Protein AF-A0A8T4FHF3-F1 (afdb_monomer)

Radius of gyration: 16.88 Å; Cα contacts (8 Å, |Δi|>4): 177; chains: 1; bounding box: 42×33×48 Å

Structure (mmCIF, N/CA/C/O backbone):
data_AF-A0A8T4FHF3-F1
#
_entry.id   AF-A0A8T4FHF3-F1
#
loop_
_atom_site.group_PDB
_atom_site.id
_atom_site.type_symbol
_atom_site.label_atom_id
_atom_site.label_alt_id
_atom_site.label_comp_id
_atom_site.label_asym_id
_atom_site.label_entity_id
_atom_site.label_seq_id
_atom_site.pdbx_PDB_ins_code
_atom_site.Cartn_x
_atom_site.Cartn_y
_atom_site.Cartn_z
_atom_site.occupancy
_atom_site.B_iso_or_equiv
_atom_site.auth_seq_id
_atom_site.auth_comp_id
_atom_site.auth_asym_id
_atom_site.auth_atom_id
_atom_site.pdbx_PDB_model_num
ATOM 1 N N . GLY A 1 1 ? -5.559 11.698 -4.073 1.00 65.19 1 GLY A N 1
ATOM 2 C CA . GLY A 1 1 ? -5.048 11.204 -2.780 1.00 65.19 1 GLY A CA 1
ATOM 3 C C . GLY A 1 1 ? -5.517 12.122 -1.671 1.00 65.19 1 GLY A C 1
ATOM 4 O O . GLY A 1 1 ? -6.235 13.070 -1.959 1.00 65.19 1 GLY A O 1
ATOM 5 N N . ILE A 1 2 ? -5.131 11.848 -0.427 1.00 75.06 2 ILE A N 1
ATOM 6 C CA . ILE A 1 2 ? -5.374 12.742 0.715 1.00 75.06 2 ILE A CA 1
ATOM 7 C C . ILE A 1 2 ? -4.185 13.708 0.785 1.00 75.06 2 ILE A C 1
ATOM 9 O O . ILE A 1 2 ? -3.053 13.268 0.964 1.00 75.06 2 ILE A O 1
ATOM 13 N N . THR A 1 3 ? -4.425 14.997 0.565 1.00 74.19 3 THR A N 1
ATOM 14 C CA . THR A 1 3 ? -3.410 16.059 0.470 1.00 74.19 3 THR A CA 1
ATOM 15 C C . THR A 1 3 ? -3.728 17.205 1.438 1.00 74.19 3 THR A C 1
ATOM 17 O O . THR A 1 3 ? -4.774 17.233 2.072 1.00 74.19 3 THR A O 1
ATOM 20 N N . GLY A 1 4 ? -2.858 18.210 1.559 1.00 69.31 4 GLY A N 1
ATOM 21 C CA . GLY A 1 4 ? -3.145 19.395 2.389 1.00 69.31 4 GLY A CA 1
ATOM 22 C C . GLY A 1 4 ? -4.302 20.278 1.888 1.00 69.31 4 GLY A C 1
ATOM 23 O O . GLY A 1 4 ? -4.573 21.310 2.487 1.00 69.31 4 GLY A O 1
ATOM 24 N N . SER A 1 5 ? -4.952 19.903 0.784 1.00 76.75 5 SER A N 1
ATOM 25 C CA . SER A 1 5 ? -5.990 20.674 0.093 1.00 76.75 5 SER A CA 1
ATOM 26 C C . SER A 1 5 ? -7.358 19.982 0.056 1.00 76.75 5 SER A C 1
ATOM 28 O O . SER A 1 5 ? -8.251 20.471 -0.633 1.00 76.75 5 SER A O 1
ATOM 30 N N . CYS A 1 6 ? -7.535 18.841 0.736 1.00 74.19 6 CYS A N 1
ATOM 31 C CA .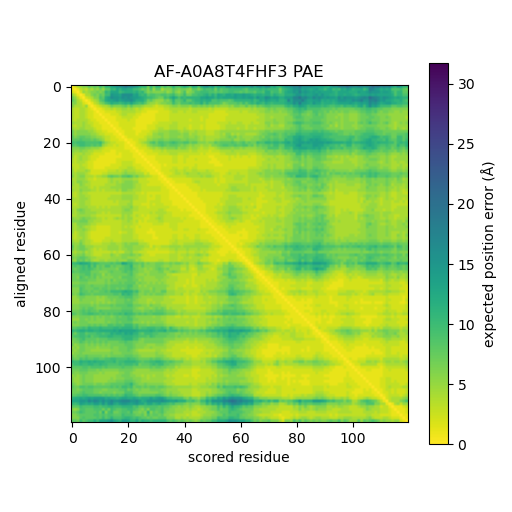 CYS A 1 6 ? -8.860 18.221 0.844 1.00 74.19 6 CYS A CA 1
ATOM 32 C C . CYS A 1 6 ? -9.762 18.988 1.823 1.00 74.19 6 CYS A C 1
ATOM 34 O O . CYS A 1 6 ? -9.283 19.554 2.803 1.00 74.19 6 CYS A O 1
ATOM 36 N N . ASN A 1 7 ? -11.072 18.947 1.569 1.00 83.94 7 ASN A N 1
ATOM 37 C CA . ASN A 1 7 ? -12.096 19.519 2.451 1.00 83.94 7 ASN A CA 1
ATOM 38 C C . ASN A 1 7 ? -12.652 18.483 3.442 1.00 83.94 7 ASN A C 1
ATOM 40 O O . ASN A 1 7 ? -13.451 18.816 4.314 1.00 83.94 7 ASN A O 1
ATOM 44 N N . GLU A 1 8 ? -12.281 17.215 3.281 1.00 87.31 8 GLU A N 1
ATOM 45 C CA . GLU A 1 8 ? -12.704 16.122 4.141 1.00 87.31 8 GLU A CA 1
ATOM 46 C C . GLU A 1 8 ? -12.079 16.231 5.537 1.00 87.31 8 GLU A C 1
ATOM 48 O O . GLU A 1 8 ? -10.888 16.501 5.694 1.00 87.31 8 GLU A O 1
ATOM 53 N N . GLU A 1 9 ? -12.875 15.950 6.568 1.00 90.62 9 GLU A N 1
ATOM 54 C CA . GLU A 1 9 ? -12.369 15.882 7.937 1.00 90.62 9 GLU A CA 1
ATOM 55 C C . GLU A 1 9 ? -11.538 14.611 8.136 1.00 90.62 9 GLU A C 1
ATOM 57 O O . GLU A 1 9 ? -11.952 13.502 7.778 1.00 90.62 9 GLU A O 1
ATOM 62 N N . LEU A 1 10 ? -10.371 14.777 8.754 1.00 91.44 10 LEU A N 1
ATOM 63 C CA . LEU A 1 10 ? -9.403 13.717 8.995 1.00 91.44 10 LEU A CA 1
ATOM 64 C C . LEU A 1 10 ? -9.142 13.581 10.496 1.00 91.44 10 LEU A C 1
ATOM 66 O O . LEU A 1 10 ? -8.893 14.561 11.192 1.00 91.44 10 LEU A O 1
ATOM 70 N N . SER A 1 11 ? -9.148 12.349 10.999 1.00 93.31 11 SER A N 1
ATOM 71 C CA . SER A 1 11 ? -8.666 12.026 12.344 1.00 93.31 11 SER A CA 1
ATOM 72 C C . SER A 1 11 ? -7.584 10.962 12.265 1.00 93.31 11 SER A C 1
ATOM 74 O O . SER A 1 11 ? -7.784 9.909 11.655 1.00 93.31 11 SER A O 1
ATOM 76 N N . ILE A 1 12 ? -6.456 11.222 12.921 1.00 94.69 12 ILE A N 1
ATOM 77 C CA . ILE A 1 12 ? -5.318 10.308 12.993 1.00 94.69 12 ILE A CA 1
ATOM 78 C C . ILE A 1 12 ? -5.040 10.007 14.462 1.00 94.69 12 ILE A C 1
ATOM 80 O O . ILE A 1 12 ? -4.933 10.916 15.282 1.00 94.69 12 ILE A O 1
ATOM 84 N N . ALA A 1 13 ? -4.906 8.727 14.787 1.00 96.69 13 ALA A N 1
ATOM 85 C CA . ALA A 1 13 ? -4.409 8.273 16.077 1.00 96.69 13 ALA A CA 1
ATOM 86 C C . ALA A 1 13 ? -3.240 7.319 15.840 1.00 96.69 13 ALA A C 1
ATOM 88 O O . ALA A 1 13 ? -3.404 6.319 15.142 1.00 96.69 13 ALA A O 1
ATOM 89 N N . THR A 1 14 ? -2.079 7.625 16.414 1.00 96.44 14 THR A N 1
ATOM 90 C CA . THR A 1 14 ? -0.860 6.826 16.250 1.00 96.44 14 THR A CA 1
ATOM 91 C C . THR A 1 14 ? -0.495 6.085 17.530 1.00 96.44 14 THR A C 1
ATOM 93 O O . THR A 1 14 ? -0.864 6.498 18.631 1.00 96.44 14 THR A O 1
ATOM 96 N N . ASN A 1 15 ? 0.223 4.969 17.391 1.00 94.31 15 ASN A N 1
ATOM 97 C CA . ASN A 1 15 ? 0.708 4.141 18.498 1.00 94.31 15 ASN A CA 1
ATOM 98 C C . ASN A 1 15 ? -0.395 3.698 19.480 1.00 94.31 15 ASN A C 1
ATOM 100 O O . ASN A 1 15 ? -0.163 3.525 20.682 1.00 94.31 15 ASN A O 1
ATOM 104 N N . VAL A 1 16 ? -1.609 3.484 18.970 1.00 96.31 16 VAL A N 1
ATOM 105 C CA . VAL A 1 16 ? -2.768 3.102 19.777 1.00 96.31 16 VAL A CA 1
ATOM 106 C C . VAL A 1 16 ? -2.545 1.699 20.333 1.00 96.31 16 VAL A C 1
ATOM 108 O O . VAL A 1 16 ? -2.237 0.756 19.598 1.00 96.31 16 VAL A O 1
ATOM 111 N N . SER A 1 17 ? -2.713 1.548 21.647 1.00 94.69 17 SER A N 1
ATOM 112 C CA . SER A 1 17 ? -2.641 0.247 22.311 1.00 94.69 17 SER A CA 1
ATOM 113 C C . SER A 1 17 ? -3.709 -0.703 21.767 1.00 94.69 17 SER A C 1
ATOM 115 O O . SER A 1 17 ? -4.868 -0.326 21.580 1.00 94.69 17 SER A O 1
ATOM 117 N N . THR A 1 18 ? -3.323 -1.952 21.521 1.00 92.44 18 THR A N 1
ATOM 118 C CA . THR A 1 18 ? -4.256 -3.009 21.123 1.00 92.44 18 THR A CA 1
ATOM 119 C C . THR A 1 18 ? -4.495 -3.984 22.274 1.00 92.44 18 THR A C 1
ATOM 121 O O . THR A 1 18 ? -3.889 -3.866 23.337 1.00 92.44 18 THR A O 1
ATOM 124 N N . LYS A 1 19 ? -5.391 -4.963 22.073 1.00 93.50 19 LYS A N 1
ATOM 125 C CA . LYS A 1 19 ? -5.612 -6.043 23.049 1.00 93.50 19 LYS A CA 1
ATOM 126 C C . LYS A 1 19 ? -4.333 -6.838 23.331 1.00 93.50 19 LYS A C 1
ATOM 128 O O . LYS A 1 19 ? -4.192 -7.360 24.427 1.00 93.50 19 LYS A O 1
ATOM 133 N N . ASN A 1 20 ? -3.430 -6.932 22.352 1.00 92.88 20 ASN A N 1
ATOM 134 C CA . ASN A 1 20 ? -2.092 -7.460 22.563 1.00 92.88 20 ASN A CA 1
ATOM 135 C C . ASN A 1 20 ? -1.157 -6.290 22.929 1.00 92.88 20 ASN A C 1
ATOM 137 O O . ASN A 1 20 ? -0.894 -5.449 22.068 1.00 92.88 20 ASN A O 1
ATOM 141 N N . PRO A 1 21 ? -0.622 -6.225 24.161 1.00 88.56 21 PRO A N 1
ATOM 142 C CA . PRO A 1 21 ? 0.227 -5.116 24.600 1.00 88.56 21 PRO A CA 1
ATOM 143 C C . PRO A 1 21 ? 1.501 -4.933 23.762 1.00 88.56 21 PRO A C 1
ATOM 145 O O . PRO A 1 21 ? 2.013 -3.818 23.681 1.00 88.56 21 PRO A O 1
ATOM 148 N N . ALA A 1 22 ? 1.987 -6.001 23.120 1.00 92.56 22 ALA A N 1
ATOM 149 C CA . ALA A 1 22 ? 3.166 -5.974 22.254 1.00 92.56 22 ALA A CA 1
ATOM 150 C C . ALA A 1 22 ? 2.891 -5.375 20.863 1.00 92.56 22 ALA A C 1
ATOM 152 O O . ALA A 1 22 ? 3.828 -5.093 20.121 1.00 92.56 22 ALA A O 1
ATOM 153 N N . VAL A 1 23 ? 1.621 -5.180 20.492 1.00 91.69 23 VAL A N 1
ATOM 154 C CA . VAL A 1 23 ? 1.226 -4.663 19.179 1.00 91.69 23 VAL A CA 1
ATOM 155 C C . VAL A 1 23 ? 0.598 -3.285 19.336 1.00 91.69 23 VAL A C 1
ATOM 157 O O . VAL A 1 23 ? -0.382 -3.096 20.066 1.00 91.69 23 VAL A O 1
ATOM 160 N N . LYS A 1 24 ? 1.147 -2.322 18.599 1.00 93.44 24 LYS A N 1
ATOM 161 C CA . LYS A 1 24 ? 0.578 -0.987 18.408 1.00 93.44 24 LYS A CA 1
ATOM 162 C C . LYS A 1 24 ? -0.070 -0.902 17.033 1.00 93.44 24 LYS A C 1
ATOM 164 O O . LYS A 1 24 ? 0.306 -1.636 16.122 1.00 93.44 24 LYS A O 1
ATOM 169 N N . LYS A 1 25 ? -1.061 -0.025 16.89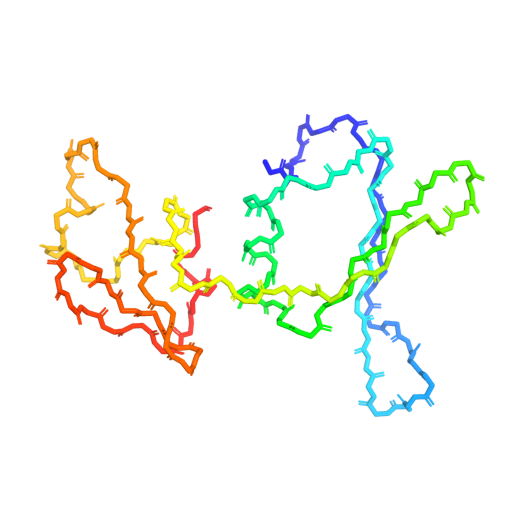1 1.00 93.50 25 LYS A N 1
ATOM 170 C CA . LYS A 1 25 ? -1.673 0.264 15.594 1.00 93.50 25 LYS A CA 1
ATOM 171 C C . LYS A 1 25 ? -1.902 1.751 15.418 1.00 93.50 25 LYS A C 1
ATOM 173 O O . LYS A 1 25 ? -2.208 2.452 16.382 1.00 93.50 25 LYS A O 1
ATOM 178 N N . ASP A 1 26 ? -1.880 2.163 14.167 1.00 95.00 26 ASP A N 1
ATOM 179 C CA . ASP A 1 26 ? -2.336 3.481 13.765 1.00 95.00 26 ASP A CA 1
ATOM 180 C C . ASP A 1 26 ? -3.755 3.375 13.202 1.00 95.00 26 ASP A C 1
ATOM 182 O O . ASP A 1 26 ? -4.176 2.334 12.686 1.00 95.00 26 ASP A O 1
ATOM 186 N N . ILE A 1 27 ? -4.532 4.441 13.362 1.00 94.75 27 ILE A N 1
ATOM 187 C CA . ILE A 1 27 ? -5.909 4.536 12.887 1.00 94.75 27 ILE A CA 1
ATOM 188 C C . ILE A 1 27 ? -6.050 5.849 12.131 1.00 94.75 27 ILE A C 1
ATOM 190 O O . ILE A 1 27 ? -5.821 6.917 12.694 1.00 94.75 27 ILE A O 1
ATOM 194 N N . VAL A 1 28 ? -6.495 5.756 10.881 1.00 93.81 28 VAL A N 1
ATOM 195 C CA . VAL A 1 28 ? -6.855 6.903 10.048 1.00 93.81 28 VAL A CA 1
ATOM 196 C C . VAL A 1 28 ? -8.351 6.829 9.758 1.00 93.81 28 VAL A C 1
ATOM 198 O O . VAL A 1 28 ? -8.851 5.786 9.335 1.00 93.81 28 VAL A O 1
ATOM 201 N N . LYS A 1 29 ? -9.078 7.917 10.022 1.00 93.25 29 LYS A N 1
ATOM 202 C CA . LYS A 1 29 ? -10.508 8.062 9.719 1.00 93.25 29 LYS A CA 1
ATOM 203 C C . LYS A 1 29 ? -10.715 9.280 8.834 1.00 93.25 29 LYS A C 1
ATOM 205 O O . LYS A 1 29 ? -10.200 10.345 9.160 1.00 93.25 29 LYS A O 1
ATOM 210 N N . ILE A 1 30 ? -11.481 9.109 7.763 1.00 92.88 30 ILE A N 1
ATOM 211 C CA . ILE A 1 30 ? -11.797 10.155 6.787 1.00 92.88 30 ILE A CA 1
ATOM 212 C C . ILE A 1 30 ? -13.319 10.256 6.719 1.00 92.88 30 ILE A C 1
ATOM 214 O O . ILE A 1 30 ? -13.988 9.245 6.495 1.00 92.88 30 ILE A O 1
ATOM 218 N N . SER A 1 31 ? -13.862 11.447 6.950 1.00 92.00 31 SER A N 1
ATOM 219 C CA . SER A 1 31 ? -15.306 11.689 6.906 1.00 92.00 31 SER A CA 1
ATOM 220 C C . SER A 1 31 ? -15.790 11.958 5.480 1.00 92.00 31 SER A C 1
ATOM 222 O O . SER A 1 31 ? -15.058 12.492 4.651 1.00 92.00 31 SER A O 1
ATOM 224 N N . ASN A 1 32 ? -17.062 11.636 5.217 1.00 89.50 32 ASN A N 1
ATOM 225 C CA . ASN A 1 32 ? -17.785 11.966 3.977 1.00 89.50 32 ASN A CA 1
ATOM 226 C C . ASN A 1 32 ? -17.159 11.425 2.684 1.00 89.50 32 ASN A C 1
ATOM 228 O O . ASN A 1 32 ? -17.395 11.962 1.602 1.00 89.50 32 ASN A O 1
ATOM 232 N N . ARG A 1 33 ? -16.371 10.352 2.782 1.00 87.25 33 ARG A N 1
ATOM 233 C CA . ARG A 1 33 ? -15.677 9.777 1.638 1.00 87.25 33 ARG A CA 1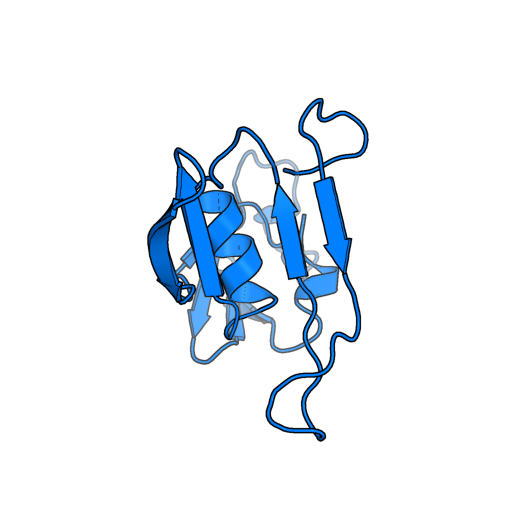
ATOM 234 C C . ARG A 1 33 ? -15.371 8.302 1.836 1.00 87.25 33 ARG A C 1
ATOM 236 O O . ARG A 1 33 ? -15.004 7.863 2.921 1.00 87.25 33 ARG A O 1
ATOM 243 N N . GLU A 1 34 ? -15.451 7.562 0.740 1.00 89.19 34 GLU A N 1
ATOM 244 C CA . GLU A 1 34 ? -14.940 6.199 0.628 1.00 89.19 34 GLU A CA 1
ATOM 245 C C . GLU A 1 34 ? -13.689 6.209 -0.260 1.00 89.19 34 GLU A C 1
ATOM 247 O O . GLU A 1 34 ? -13.581 7.000 -1.202 1.00 89.19 34 GLU A O 1
ATOM 252 N N . LEU A 1 35 ? -12.703 5.374 0.071 1.00 87.56 35 LEU A N 1
ATOM 253 C CA . LEU A 1 35 ? -11.454 5.300 -0.686 1.00 87.56 35 LEU A CA 1
ATOM 254 C C . LEU A 1 35 ? -11.684 4.613 -2.031 1.00 87.56 35 LEU A C 1
ATOM 256 O O . LEU A 1 35 ? -12.360 3.589 -2.119 1.00 87.56 35 LEU A O 1
ATOM 260 N N . SER A 1 36 ? -11.070 5.156 -3.079 1.00 87.31 36 SER A N 1
ATOM 261 C CA . SER A 1 36 ? -11.093 4.518 -4.395 1.00 87.31 36 SER A CA 1
ATOM 262 C C . SER A 1 36 ? -10.269 3.226 -4.401 1.00 87.31 36 SER A C 1
ATOM 264 O O . SER A 1 36 ? -9.331 3.063 -3.619 1.00 87.31 36 SER A O 1
ATOM 266 N N . LYS A 1 37 ? -10.540 2.324 -5.352 1.00 83.31 37 LYS A N 1
ATOM 267 C CA . LYS A 1 37 ? -9.759 1.084 -5.515 1.00 83.31 37 LYS A CA 1
ATOM 268 C C . LYS A 1 37 ? -8.257 1.347 -5.697 1.00 83.31 37 LYS A C 1
ATOM 270 O O . LYS A 1 37 ? -7.437 0.601 -5.177 1.00 83.31 37 LYS A O 1
ATOM 275 N N . SER A 1 38 ? -7.895 2.425 -6.394 1.00 82.50 38 SER A N 1
ATOM 276 C CA . SER A 1 38 ? -6.493 2.829 -6.566 1.00 82.50 38 SER A CA 1
ATOM 277 C C . SER A 1 38 ? -5.833 3.180 -5.227 1.00 82.50 38 SER A C 1
ATOM 279 O O . SER A 1 38 ? -4.729 2.728 -4.937 1.00 82.50 38 SER A O 1
ATOM 281 N N . GLU A 1 39 ? -6.535 3.909 -4.358 1.00 86.56 39 GLU A N 1
ATOM 282 C CA . GLU A 1 39 ? -6.034 4.262 -3.026 1.00 86.56 39 GLU A CA 1
ATOM 283 C C . GLU A 1 39 ? -5.935 3.046 -2.107 1.00 86.56 39 GLU A C 1
ATOM 285 O O . GLU A 1 39 ? -4.943 2.896 -1.396 1.00 86.56 39 GLU A O 1
ATOM 290 N N . LEU A 1 40 ? -6.910 2.137 -2.177 1.00 86.94 40 LEU A N 1
ATOM 291 C CA . LEU A 1 40 ? -6.857 0.865 -1.460 1.00 86.94 40 LEU A CA 1
ATOM 292 C C . LEU A 1 4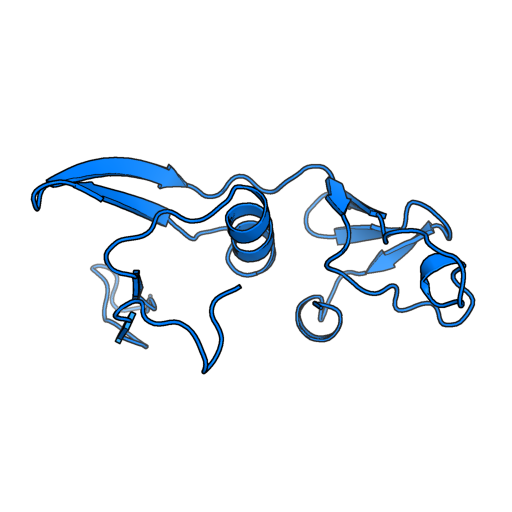0 ? -5.654 0.020 -1.889 1.00 86.94 40 LEU A C 1
ATOM 294 O O . LEU A 1 40 ? -4.953 -0.506 -1.031 1.00 86.94 40 LEU A O 1
ATOM 298 N N . ASN A 1 41 ? -5.359 -0.045 -3.188 1.00 84.75 41 ASN A N 1
ATOM 299 C CA . ASN A 1 41 ? -4.192 -0.760 -3.705 1.00 84.75 41 ASN A CA 1
ATOM 300 C C . ASN A 1 41 ? -2.869 -0.163 -3.193 1.00 84.75 41 ASN A C 1
ATOM 302 O O . ASN A 1 41 ? -1.949 -0.915 -2.869 1.00 84.75 41 ASN A O 1
ATOM 306 N N . LYS A 1 42 ? -2.769 1.172 -3.085 1.00 86.00 42 LYS A N 1
ATOM 307 C CA . LYS A 1 42 ? -1.600 1.837 -2.477 1.00 86.00 42 LYS A CA 1
ATOM 308 C C . LYS A 1 42 ? -1.440 1.435 -1.009 1.00 86.00 42 LYS A C 1
ATOM 310 O O . LYS A 1 42 ? -0.343 1.078 -0.584 1.00 86.00 42 LYS A O 1
ATOM 315 N N . ILE A 1 43 ? -2.534 1.447 -0.245 1.00 88.44 43 ILE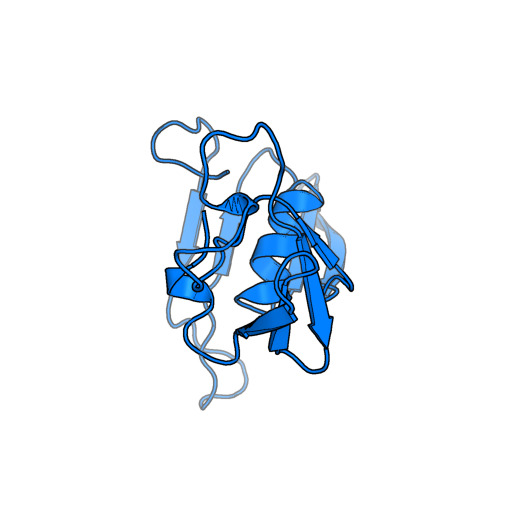 A N 1
ATOM 316 C CA . ILE A 1 43 ? -2.528 1.045 1.169 1.00 88.44 43 ILE A CA 1
ATOM 317 C C . ILE A 1 43 ? -2.154 -0.431 1.308 1.00 88.44 43 ILE A C 1
ATOM 319 O O . ILE A 1 43 ? -1.337 -0.754 2.160 1.00 88.44 43 ILE A O 1
ATOM 323 N N . ALA A 1 44 ? -2.685 -1.312 0.459 1.00 87.19 44 ALA A N 1
ATOM 324 C CA . ALA A 1 44 ? -2.388 -2.743 0.491 1.00 87.19 44 ALA A CA 1
ATOM 325 C C . ALA A 1 44 ? -0.890 -3.044 0.336 1.00 87.19 44 ALA A C 1
ATOM 327 O O . ALA A 1 44 ? -0.383 -3.995 0.926 1.00 87.19 44 ALA A O 1
ATOM 328 N N . LEU A 1 45 ? -0.177 -2.217 -0.434 1.00 84.94 45 LEU A N 1
ATOM 329 C CA . LEU A 1 45 ? 1.258 -2.361 -0.659 1.00 84.94 45 LEU A CA 1
ATOM 330 C C . LEU A 1 45 ? 2.102 -1.916 0.548 1.00 84.94 45 LEU A C 1
ATOM 332 O O . LEU A 1 45 ? 3.117 -2.540 0.841 1.00 84.94 45 LEU A O 1
ATOM 336 N N . ILE A 1 46 ? 1.697 -0.847 1.242 1.00 84.94 46 ILE A N 1
ATOM 337 C CA . ILE A 1 46 ? 2.447 -0.274 2.377 1.00 84.94 46 ILE A CA 1
ATOM 338 C C . ILE A 1 46 ? 2.057 -0.948 3.701 1.00 84.94 46 ILE A C 1
ATOM 340 O O . ILE A 1 46 ? 2.894 -1.188 4.567 1.00 84.94 46 ILE A O 1
ATOM 344 N N . ALA A 1 47 ? 0.771 -1.247 3.863 1.00 87.19 47 ALA A N 1
ATOM 345 C CA . ALA A 1 47 ? 0.161 -1.771 5.074 1.00 87.19 47 ALA A CA 1
ATOM 346 C C . ALA A 1 47 ? -0.692 -3.012 4.741 1.00 87.19 47 ALA A C 1
ATOM 348 O O . ALA A 1 47 ? -1.918 -2.960 4.834 1.00 87.19 47 ALA A O 1
ATOM 349 N N . PRO A 1 48 ? -0.069 -4.153 4.393 1.00 85.31 48 PRO A N 1
ATOM 350 C CA . PRO A 1 48 ? -0.776 -5.359 3.938 1.00 85.31 48 PRO A CA 1
ATOM 351 C C . PRO A 1 48 ? -1.702 -5.973 4.997 1.00 85.31 48 PRO A C 1
ATOM 353 O O . PRO A 1 48 ? -2.634 -6.696 4.668 1.00 85.31 48 PRO A O 1
ATOM 356 N N . ASN A 1 49 ? -1.475 -5.664 6.275 1.00 87.25 49 ASN A N 1
ATOM 357 C CA . ASN A 1 49 ? -2.314 -6.114 7.388 1.00 87.25 49 ASN A CA 1
ATOM 358 C C . ASN A 1 49 ? -3.400 -5.089 7.774 1.00 87.25 49 ASN A C 1
ATOM 360 O O . ASN A 1 49 ? -4.057 -5.243 8.806 1.00 87.25 49 ASN A O 1
ATOM 364 N N . ALA A 1 50 ? -3.565 -4.009 7.001 1.00 90.94 50 ALA A N 1
ATOM 365 C CA . ALA A 1 50 ? -4.576 -2.997 7.273 1.00 90.94 50 ALA A CA 1
ATOM 366 C C . ALA A 1 50 ? -5.993 -3.558 7.099 1.00 90.94 50 ALA A C 1
ATOM 368 O O . ALA A 1 50 ? -6.261 -4.458 6.304 1.00 90.94 50 ALA A O 1
ATOM 369 N N . THR A 1 51 ? -6.931 -2.989 7.850 1.00 91.62 51 THR A N 1
ATOM 370 C CA . THR A 1 51 ? -8.359 -3.280 7.717 1.00 91.62 51 THR A CA 1
ATOM 371 C C . THR A 1 51 ? -9.092 -1.997 7.376 1.00 91.62 51 THR A C 1
ATOM 373 O O . THR A 1 51 ? -8.940 -0.990 8.070 1.00 91.62 51 THR A O 1
ATOM 376 N N . ILE A 1 52 ? -9.925 -2.053 6.347 1.00 92.31 52 ILE A N 1
ATOM 377 C CA . ILE A 1 52 ? -10.737 -0.935 5.884 1.00 92.31 52 ILE A CA 1
ATOM 378 C C . ILE A 1 52 ? -12.148 -1.117 6.427 1.00 92.31 52 ILE A C 1
ATOM 380 O O . ILE A 1 52 ? -12.710 -2.209 6.370 1.00 92.31 52 ILE A O 1
ATOM 384 N N . ASN A 1 53 ? -12.709 -0.052 6.996 1.00 93.19 53 ASN A N 1
ATOM 385 C CA . ASN A 1 53 ? -14.080 -0.048 7.494 1.00 93.19 53 ASN A CA 1
ATOM 386 C C . ASN A 1 53 ? -14.846 1.046 6.755 1.00 93.19 53 ASN A C 1
ATOM 388 O O . ASN A 1 53 ? -14.422 2.201 6.780 1.00 93.19 53 ASN A O 1
ATOM 392 N N . ILE A 1 54 ? -15.975 0.689 6.146 1.00 92.56 54 ILE A N 1
ATOM 393 C CA . ILE A 1 54 ? -16.911 1.649 5.561 1.00 92.56 54 ILE A CA 1
ATOM 394 C C . ILE A 1 54 ? -18.005 1.903 6.592 1.00 92.56 54 ILE A C 1
ATOM 396 O O . ILE A 1 54 ? -18.664 0.973 7.066 1.00 92.56 54 ILE A O 1
ATOM 400 N N . ILE A 1 55 ? -18.179 3.168 6.969 1.00 93.69 55 ILE A N 1
ATOM 401 C CA . ILE A 1 55 ? -19.127 3.590 8.001 1.00 93.69 55 ILE A CA 1
ATOM 402 C C . ILE A 1 55 ? -20.173 4.501 7.364 1.00 93.69 55 ILE A C 1
ATOM 404 O O . ILE A 1 55 ? -19.828 5.518 6.771 1.00 93.69 55 ILE A O 1
ATOM 408 N N . ARG A 1 56 ? -21.455 4.160 7.520 1.00 93.94 56 ARG A N 1
ATOM 409 C CA . ARG A 1 56 ? -22.596 4.980 7.079 1.00 93.94 56 ARG A CA 1
ATOM 410 C C . ARG A 1 56 ? -23.619 5.049 8.206 1.00 93.94 56 ARG A C 1
ATOM 412 O O . ARG A 1 56 ? -23.874 4.042 8.863 1.00 93.94 56 ARG A O 1
ATOM 419 N N . ASN A 1 57 ? -24.194 6.227 8.456 1.00 93.75 57 ASN A N 1
ATOM 420 C CA . ASN A 1 57 ? -25.173 6.444 9.535 1.00 93.75 57 ASN A CA 1
ATOM 421 C C . ASN A 1 57 ? -24.696 5.899 10.898 1.00 93.75 57 ASN A C 1
ATOM 423 O O . ASN A 1 57 ? -25.429 5.199 11.598 1.00 93.75 57 ASN A O 1
AT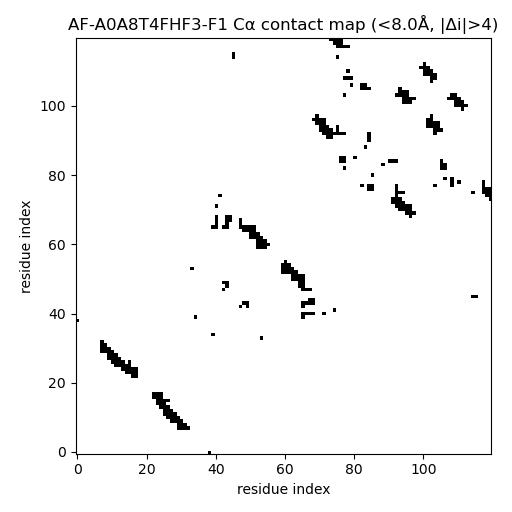OM 427 N N . SER A 1 58 ? -23.428 6.162 11.235 1.00 92.00 58 SER A N 1
ATOM 428 C CA . SER A 1 58 ? -22.773 5.712 12.475 1.00 92.00 58 SER A CA 1
ATOM 429 C C . SER A 1 58 ? -22.690 4.189 12.669 1.00 92.00 58 SER A C 1
ATOM 431 O O . SER A 1 58 ? -22.431 3.725 13.779 1.00 92.00 58 SER A O 1
ATOM 433 N N . LYS A 1 59 ? -22.872 3.394 11.607 1.00 94.88 59 LYS A N 1
ATOM 434 C CA . LYS A 1 59 ? -22.738 1.930 11.628 1.00 94.88 59 LYS A CA 1
ATOM 435 C C . LYS A 1 59 ? -21.685 1.469 10.628 1.00 94.88 59 LYS A C 1
ATOM 437 O O . LYS A 1 59 ? -21.585 2.015 9.532 1.00 94.88 59 LYS A O 1
ATOM 442 N N . VAL A 1 60 ? -20.914 0.448 11.003 1.00 94.31 60 VAL A N 1
ATOM 443 C CA . VAL A 1 60 ? -20.004 -0.239 10.076 1.00 94.31 60 VAL A CA 1
ATOM 444 C C . VAL A 1 60 ? -20.862 -1.063 9.124 1.00 94.31 60 VAL A C 1
ATOM 446 O O . VAL A 1 60 ? -21.510 -2.014 9.556 1.00 94.31 60 VAL A O 1
ATOM 449 N N . VAL A 1 61 ? -20.905 -0.657 7.858 1.00 95.00 61 VAL A N 1
ATOM 450 C CA . VAL A 1 61 ? -21.679 -1.343 6.812 1.00 95.00 61 VAL A CA 1
ATOM 451 C C . VAL A 1 61 ? -20.831 -2.337 6.029 1.00 95.00 61 VAL A C 1
ATOM 453 O O . VAL A 1 61 ? -21.380 -3.282 5.478 1.00 95.00 61 VAL A O 1
ATOM 456 N N . ASP A 1 62 ? -19.511 -2.147 6.016 1.00 91.00 62 ASP A N 1
ATOM 457 C CA . ASP A 1 62 ? -18.562 -3.080 5.417 1.00 91.00 62 ASP A CA 1
ATOM 458 C C . ASP A 1 62 ? -17.226 -3.051 6.169 1.00 91.00 62 ASP A C 1
ATOM 460 O O . ASP A 1 62 ? -16.810 -2.020 6.715 1.00 91.00 62 ASP A O 1
ATOM 464 N N . LYS A 1 63 ? -16.566 -4.206 6.213 1.00 89.94 63 LYS A N 1
ATOM 465 C CA . LYS A 1 63 ? -15.269 -4.402 6.845 1.00 89.94 63 LYS A CA 1
ATOM 466 C C . LYS A 1 63 ? -14.480 -5.443 6.065 1.00 89.94 63 LYS A C 1
ATOM 468 O O . LYS A 1 63 ? -14.736 -6.638 6.187 1.00 89.94 63 LYS A O 1
ATOM 473 N N . ALA A 1 64 ? -13.463 -4.981 5.352 1.00 83.31 64 ALA A N 1
ATOM 474 C CA . ALA A 1 64 ? -12.625 -5.827 4.520 1.00 83.31 64 ALA A CA 1
ATOM 475 C C . ALA A 1 64 ? -11.144 -5.667 4.882 1.00 83.31 64 ALA A C 1
ATOM 477 O O . ALA A 1 64 ? -10.680 -4.587 5.266 1.00 83.31 64 ALA A O 1
ATOM 478 N N . GLY A 1 65 ? -10.397 -6.765 4.770 1.00 81.44 65 GLY A N 1
ATOM 479 C CA . GLY A 1 65 ? -8.941 -6.696 4.684 1.00 81.44 65 GLY A CA 1
ATOM 480 C C . GLY A 1 65 ? -8.530 -6.050 3.363 1.00 81.44 65 GLY A C 1
ATOM 481 O O . GLY A 1 65 ? -9.305 -6.023 2.408 1.00 81.44 65 GLY A O 1
ATOM 482 N N . VA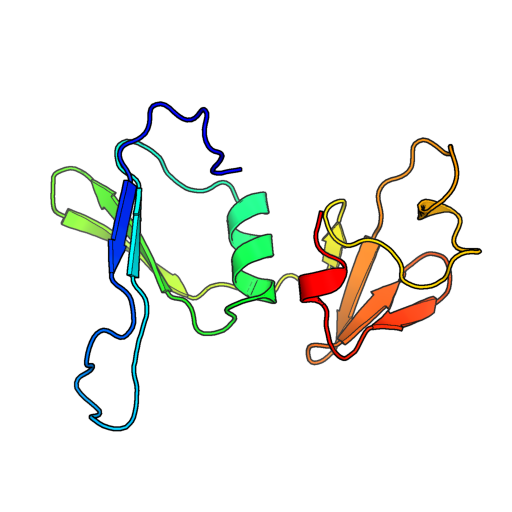L A 1 66 ? -7.317 -5.514 3.309 1.00 82.94 66 VAL A N 1
ATOM 483 C CA . VAL A 1 66 ? -6.757 -5.064 2.036 1.00 82.94 66 VAL A CA 1
ATOM 484 C C . VAL A 1 66 ? -6.280 -6.267 1.224 1.00 82.94 66 VAL A C 1
ATOM 486 O O . VAL A 1 66 ? -5.566 -7.129 1.731 1.00 82.94 66 VAL A O 1
ATOM 489 N N . GLU A 1 67 ? -6.678 -6.334 -0.042 1.00 83.81 67 GLU A N 1
ATOM 490 C CA . GLU A 1 67 ? -6.161 -7.329 -0.977 1.00 83.81 67 GLU A CA 1
ATOM 491 C C . GLU A 1 67 ? -4.917 -6.774 -1.662 1.00 83.81 67 GLU A C 1
ATOM 493 O O . GLU A 1 67 ? -4.951 -5.699 -2.266 1.00 83.81 67 GLU A O 1
ATOM 498 N N . ILE A 1 68 ? -3.807 -7.507 -1.572 1.00 84.31 68 ILE A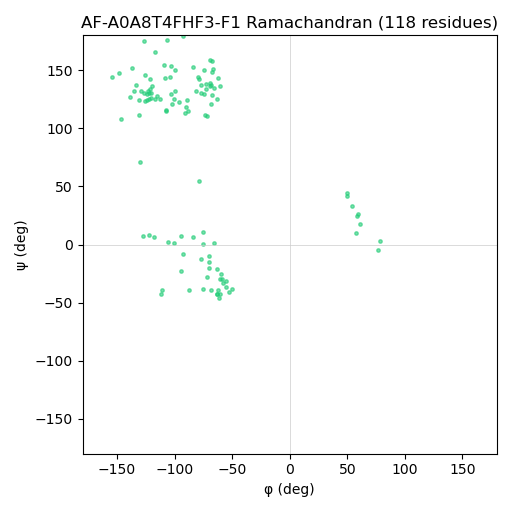 N 1
ATOM 499 C CA . ILE A 1 68 ? -2.586 -7.135 -2.283 1.00 84.31 68 ILE A CA 1
ATOM 500 C C . ILE A 1 68 ? -2.847 -7.324 -3.785 1.00 84.31 68 ILE A C 1
ATOM 502 O O . ILE A 1 68 ? -3.156 -8.441 -4.211 1.00 84.31 68 ILE A O 1
ATOM 506 N N . PRO A 1 69 ? -2.729 -6.267 -4.606 1.00 87.38 69 PRO A N 1
ATOM 507 C CA . PRO A 1 69 ? -2.999 -6.373 -6.031 1.00 87.38 69 PRO A CA 1
ATOM 508 C C . PRO A 1 69 ? -1.947 -7.250 -6.714 1.00 87.38 69 PRO A C 1
ATOM 510 O O . PRO A 1 69 ? -0.776 -7.238 -6.348 1.00 87.38 69 PRO A O 1
ATOM 513 N N . THR A 1 70 ? -2.338 -7.968 -7.765 1.00 91.38 70 THR A N 1
ATOM 514 C CA . THR A 1 70 ? -1.400 -8.741 -8.598 1.00 91.38 70 THR A CA 1
ATOM 515 C C . THR A 1 70 ? -0.515 -7.842 -9.462 1.00 91.38 70 THR A C 1
ATOM 517 O O . THR A 1 70 ? 0.614 -8.211 -9.792 1.00 91.38 70 THR A O 1
ATOM 520 N N . VAL A 1 71 ? -1.019 -6.656 -9.821 1.00 92.00 71 VAL A N 1
ATOM 521 C CA . VAL A 1 71 ? -0.317 -5.643 -10.613 1.00 92.00 71 VAL A CA 1
ATOM 522 C C . VAL A 1 71 ? -0.525 -4.259 -10.004 1.00 92.00 71 VAL A C 1
ATOM 524 O O . VAL A 1 71 ? -1.648 -3.848 -9.719 1.00 92.00 71 VAL A O 1
ATOM 527 N N . VAL A 1 72 ? 0.569 -3.521 -9.856 1.00 90.81 72 VAL A N 1
ATOM 528 C CA . VAL A 1 72 ? 0.615 -2.120 -9.435 1.00 90.81 72 VAL A CA 1
ATOM 529 C C . VAL A 1 72 ? 0.871 -1.253 -10.662 1.00 90.81 72 VAL A C 1
ATOM 531 O O . VAL A 1 72 ? 1.789 -1.541 -11.424 1.00 90.81 72 VAL A O 1
ATOM 534 N N . THR A 1 73 ? 0.063 -0.211 -10.868 1.00 92.00 73 THR A N 1
ATOM 535 C CA . THR A 1 73 ? 0.149 0.660 -12.053 1.00 92.00 73 THR A CA 1
ATOM 536 C C . THR A 1 73 ? 0.193 2.131 -11.650 1.00 92.00 73 THR A C 1
ATOM 538 O O . THR A 1 73 ? -0.610 2.558 -10.825 1.00 92.00 73 THR A O 1
ATOM 541 N N . GLY A 1 74 ? 1.130 2.894 -12.215 1.00 88.81 74 GLY A N 1
ATOM 542 C CA . GLY A 1 74 ? 1.131 4.361 -12.207 1.00 88.81 74 GLY A CA 1
ATOM 543 C C . GLY A 1 74 ? 1.552 5.054 -10.907 1.00 88.81 74 GLY A C 1
ATOM 544 O O . GLY A 1 74 ? 1.661 6.273 -10.892 1.00 88.81 74 GLY A O 1
ATOM 545 N N . PHE A 1 75 ? 1.806 4.325 -9.814 1.00 87.81 75 PHE A N 1
ATOM 546 C CA . PHE A 1 75 ? 2.163 4.938 -8.522 1.00 87.81 75 PHE A CA 1
ATOM 547 C C . PHE A 1 75 ? 3.445 4.413 -7.877 1.00 87.81 75 PHE A C 1
ATOM 549 O O . PHE A 1 75 ? 3.743 4.764 -6.742 1.00 87.81 75 PHE A O 1
ATOM 556 N N . VAL A 1 76 ? 4.204 3.572 -8.578 1.00 91.75 76 VAL A N 1
ATOM 557 C CA . VAL A 1 76 ? 5.553 3.165 -8.161 1.00 91.75 76 VAL A CA 1
ATOM 558 C C . VAL A 1 76 ? 6.511 3.533 -9.280 1.00 91.75 76 VAL A C 1
ATOM 560 O O . VAL A 1 76 ? 6.293 3.135 -10.421 1.00 91.75 76 VAL A O 1
ATOM 563 N N . ARG A 1 77 ? 7.560 4.293 -8.981 1.00 93.56 77 ARG A N 1
ATOM 564 C CA . ARG A 1 77 ? 8.632 4.646 -9.909 1.00 93.56 77 ARG A CA 1
ATOM 565 C C . ARG A 1 77 ? 9.607 3.480 -10.060 1.00 93.56 77 ARG A C 1
ATOM 567 O O . ARG A 1 77 ? 9.928 2.798 -9.090 1.00 93.56 77 ARG A O 1
ATOM 574 N N . CYS A 1 78 ? 10.119 3.256 -11.270 1.00 94.56 78 CYS A N 1
ATOM 575 C CA . CYS A 1 78 ? 11.155 2.247 -11.471 1.00 94.56 78 CYS A CA 1
ATOM 576 C C . CYS A 1 78 ? 12.509 2.736 -10.935 1.00 94.56 78 CYS A C 1
ATOM 578 O O . CYS A 1 78 ? 12.929 3.830 -11.313 1.00 94.56 78 CYS A O 1
ATOM 580 N N . PRO A 1 79 ? 13.223 1.944 -10.111 1.00 93.44 79 PRO A N 1
ATOM 581 C CA . PRO A 1 79 ? 14.549 2.321 -9.623 1.00 93.44 79 PRO A CA 1
ATOM 582 C C . PRO A 1 79 ? 15.617 2.282 -10.723 1.00 93.44 79 PRO A C 1
ATOM 584 O O . PRO A 1 79 ? 16.657 2.907 -10.565 1.00 93.44 79 PRO A O 1
ATOM 587 N N . ASN A 1 80 ? 15.382 1.562 -11.830 1.00 94.38 80 ASN A N 1
ATOM 588 C CA . ASN A 1 80 ? 16.305 1.511 -12.960 1.00 94.38 80 ASN A CA 1
ATOM 589 C C . ASN A 1 80 ? 16.251 2.842 -13.738 1.00 94.38 80 ASN A C 1
ATOM 591 O O . ASN A 1 80 ? 15.242 3.094 -14.406 1.00 94.38 80 ASN A O 1
ATOM 595 N N . PRO A 1 81 ? 17.310 3.675 -13.722 1.00 92.50 81 PRO A N 1
ATOM 596 C CA . PRO A 1 81 ? 17.303 4.969 -14.405 1.00 92.50 81 PRO A CA 1
ATOM 597 C C . PRO A 1 81 ? 17.091 4.850 -15.919 1.00 92.50 81 PRO A C 1
ATOM 599 O O . PRO A 1 81 ? 16.484 5.733 -16.510 1.00 92.50 81 PRO A O 1
ATOM 602 N N . GLY A 1 82 ? 17.529 3.742 -16.533 1.00 94.69 82 GLY A N 1
ATOM 603 C CA . GLY A 1 82 ? 17.355 3.466 -17.963 1.00 94.69 82 GLY A CA 1
ATOM 604 C C . GLY A 1 82 ? 16.008 2.839 -18.335 1.00 94.69 82 GLY A C 1
ATOM 605 O O . GLY A 1 82 ? 15.825 2.418 -19.473 1.00 94.69 82 GLY A O 1
ATOM 606 N N . CYS A 1 83 ? 15.069 2.711 -17.392 1.00 96.50 83 CYS A N 1
ATOM 607 C CA . CYS A 1 83 ? 13.741 2.184 -17.689 1.00 96.50 83 CYS A CA 1
ATOM 608 C C . CYS A 1 83 ? 12.944 3.172 -18.549 1.00 96.50 83 CYS A C 1
ATOM 610 O O . CYS A 1 83 ? 12.869 4.353 -18.220 1.00 96.50 83 CYS A O 1
ATOM 612 N N . ILE A 1 84 ? 12.257 2.671 -19.578 1.00 95.56 84 ILE A N 1
ATOM 613 C CA . ILE A 1 84 ? 11.409 3.478 -20.469 1.00 95.56 84 ILE A CA 1
ATOM 614 C C . ILE A 1 84 ? 10.346 4.285 -19.707 1.00 95.56 84 ILE A C 1
ATOM 616 O O . ILE A 1 84 ? 10.039 5.414 -20.065 1.00 95.56 84 ILE A O 1
ATOM 620 N N . THR A 1 85 ? 9.858 3.769 -18.579 1.00 95.44 85 THR A N 1
ATOM 621 C CA . THR A 1 85 ? 8.874 4.458 -17.727 1.00 95.44 85 THR A CA 1
ATOM 622 C C . THR A 1 85 ? 9.424 5.680 -16.988 1.00 95.44 85 THR A C 1
ATOM 624 O O . THR A 1 85 ? 8.668 6.359 -16.306 1.00 95.44 85 THR A O 1
ATOM 627 N N . ASN A 1 86 ? 10.743 5.889 -17.002 1.00 94.25 86 ASN A N 1
ATOM 628 C CA . ASN A 1 86 ? 11.408 7.048 -16.405 1.00 94.25 86 ASN A CA 1
ATOM 629 C C . ASN A 1 86 ? 11.783 8.109 -17.459 1.00 94.25 86 ASN A C 1
ATOM 631 O O . ASN A 1 86 ? 12.406 9.105 -17.097 1.00 94.25 86 ASN A O 1
ATOM 635 N N . SER A 1 87 ? 11.449 7.876 -18.732 1.00 93.25 87 SER A N 1
ATOM 636 C CA . SER A 1 87 ? 11.649 8.816 -19.841 1.00 93.25 87 SER A CA 1
ATOM 637 C C . SER A 1 87 ? 10.405 9.689 -20.072 1.00 93.25 87 SER A C 1
ATOM 639 O O . SER A 1 87 ? 9.400 9.509 -19.388 1.00 93.25 87 SER A O 1
ATOM 641 N N . ASP A 1 88 ? 10.456 10.599 -21.049 1.00 91.25 88 ASP A N 1
ATOM 642 C CA . ASP A 1 88 ? 9.330 11.476 -21.428 1.00 91.25 88 ASP A CA 1
ATOM 643 C C . ASP A 1 88 ? 8.220 10.758 -22.228 1.00 91.25 88 ASP A C 1
ATOM 645 O O . ASP A 1 88 ? 7.312 11.391 -22.769 1.00 91.25 88 ASP A O 1
ATOM 649 N N . GLU A 1 89 ? 8.273 9.428 -22.309 1.00 92.50 89 GLU A N 1
ATOM 650 C CA . GLU A 1 89 ? 7.227 8.621 -22.929 1.00 92.50 89 GLU A CA 1
ATOM 651 C C . GLU A 1 89 ? 5.929 8.657 -22.099 1.00 92.50 89 GLU A C 1
ATOM 653 O O . GLU A 1 89 ? 5.969 8.497 -20.874 1.00 92.50 89 GLU A O 1
ATOM 658 N N . PRO A 1 90 ? 4.747 8.790 -22.730 1.00 92.19 90 PRO A N 1
ATOM 659 C CA . PRO A 1 90 ? 3.457 8.876 -22.045 1.00 92.19 90 PRO A CA 1
ATOM 660 C C . PRO A 1 90 ? 2.955 7.492 -21.590 1.00 92.19 90 PRO A C 1
ATOM 662 O O . PRO A 1 90 ? 1.849 7.066 -21.929 1.00 92.19 90 PRO A O 1
ATOM 665 N N . ILE A 1 91 ? 3.777 6.760 -20.835 1.00 93.25 91 ILE A N 1
ATOM 666 C CA . ILE A 1 91 ? 3.487 5.409 -20.349 1.00 93.25 91 ILE A CA 1
ATOM 667 C C . ILE A 1 91 ? 3.482 5.350 -18.821 1.00 93.25 91 ILE A C 1
ATOM 669 O O . ILE A 1 91 ? 4.365 5.863 -18.138 1.00 93.25 91 ILE A O 1
ATOM 673 N N . GLU A 1 92 ? 2.495 4.655 -18.263 1.00 93.56 92 GLU A N 1
ATOM 674 C CA . GLU A 1 92 ? 2.452 4.403 -16.825 1.00 93.56 92 GLU A CA 1
ATOM 675 C C . GLU A 1 92 ? 3.380 3.251 -16.438 1.00 93.56 92 GLU A C 1
ATOM 677 O O . GLU A 1 92 ? 3.490 2.230 -17.133 1.00 93.56 92 GLU A O 1
ATOM 682 N N . THR A 1 93 ? 3.998 3.371 -15.265 1.00 94.44 93 THR A N 1
ATOM 683 C CA . THR A 1 93 ? 4.743 2.271 -14.661 1.00 94.44 93 THR A CA 1
ATOM 684 C C . THR A 1 93 ? 3.821 1.094 -14.369 1.00 94.44 93 THR A C 1
ATOM 686 O O . THR A 1 93 ? 2.670 1.274 -13.980 1.00 94.44 93 THR A O 1
ATOM 689 N N . LYS A 1 94 ? 4.320 -0.131 -14.541 1.00 95.50 94 LYS A N 1
ATOM 690 C CA . LYS A 1 94 ? 3.579 -1.360 -14.248 1.00 95.50 94 LYS A CA 1
ATOM 691 C C . LYS A 1 94 ? 4.502 -2.361 -13.580 1.00 95.50 94 LYS A C 1
ATOM 693 O O . LYS A 1 94 ? 5.561 -2.684 -14.116 1.00 95.50 94 LYS A O 1
ATOM 698 N N . PHE A 1 95 ? 4.078 -2.861 -12.428 1.00 95.38 95 PHE A N 1
ATOM 699 C CA . PHE A 1 95 ? 4.814 -3.838 -11.642 1.00 95.38 95 PHE A CA 1
ATOM 700 C C . PHE A 1 95 ? 3.941 -5.039 -11.334 1.00 95.38 95 PHE A C 1
ATOM 702 O O . PHE A 1 95 ? 2.836 -4.881 -10.823 1.00 95.38 95 PHE A O 1
ATOM 709 N N . LYS A 1 96 ? 4.450 -6.242 -11.577 1.00 95.31 96 LYS A N 1
ATOM 710 C CA . LYS A 1 96 ? 3.840 -7.467 -11.064 1.00 95.31 96 LYS A CA 1
ATOM 711 C C . LYS A 1 96 ? 4.264 -7.674 -9.615 1.00 95.31 96 LYS A C 1
ATOM 713 O O . LYS A 1 96 ? 5.452 -7.597 -9.304 1.00 95.31 96 LYS A O 1
ATOM 718 N N . VAL A 1 97 ? 3.303 -7.961 -8.745 1.00 92.25 97 VAL A N 1
ATOM 719 C CA . VAL A 1 97 ? 3.564 -8.269 -7.338 1.00 92.25 97 VAL A CA 1
ATOM 720 C C . VAL A 1 97 ? 3.761 -9.774 -7.193 1.00 92.25 97 VAL A C 1
ATOM 722 O O . VAL A 1 97 ? 2.868 -10.561 -7.501 1.00 92.25 97 VAL A O 1
ATOM 725 N N . VAL A 1 98 ? 4.942 -10.187 -6.740 1.00 90.12 98 VAL A N 1
ATOM 726 C CA . VAL A 1 98 ? 5.295 -11.595 -6.518 1.00 90.12 98 VAL A CA 1
ATOM 727 C C . VAL A 1 98 ? 5.908 -11.720 -5.131 1.00 90.12 98 VAL A C 1
ATOM 729 O O . VAL A 1 98 ? 7.003 -11.216 -4.895 1.00 90.12 98 VAL A O 1
ATOM 732 N N . ASN A 1 99 ? 5.210 -12.375 -4.201 1.00 85.62 99 ASN A N 1
ATOM 733 C CA . ASN A 1 99 ? 5.678 -12.600 -2.824 1.00 85.62 99 ASN A CA 1
ATOM 734 C C . ASN A 1 99 ? 6.185 -11.318 -2.126 1.00 85.62 99 ASN A C 1
ATOM 736 O O . ASN A 1 99 ? 7.236 -11.324 -1.492 1.00 85.62 99 ASN A O 1
ATOM 740 N N . GLY A 1 100 ? 5.476 -10.196 -2.300 1.00 81.44 100 GLY A N 1
ATOM 741 C CA . GLY A 1 100 ? 5.861 -8.897 -1.726 1.00 81.44 100 GLY A CA 1
ATOM 742 C C . GLY A 1 100 ? 6.984 -8.160 -2.468 1.00 81.44 100 GLY A C 1
ATOM 743 O O . GLY A 1 100 ? 7.387 -7.086 -2.040 1.00 81.44 100 GLY A O 1
ATOM 744 N N . THR A 1 101 ? 7.471 -8.698 -3.588 1.00 89.75 101 THR A N 1
ATOM 745 C CA . THR A 1 101 ? 8.452 -8.039 -4.463 1.00 89.75 101 THR A CA 1
ATOM 746 C C . THR A 1 101 ? 7.775 -7.493 -5.715 1.00 89.75 101 THR A C 1
ATOM 748 O O . THR A 1 101 ? 6.841 -8.105 -6.237 1.00 89.75 101 THR A O 1
ATOM 751 N N . LEU A 1 102 ? 8.235 -6.340 -6.197 1.00 93.25 102 LEU A N 1
ATOM 752 C CA . LEU A 1 102 ? 7.696 -5.676 -7.380 1.00 93.25 102 LEU A CA 1
ATOM 753 C C . LEU A 1 102 ? 8.618 -5.906 -8.575 1.00 93.25 102 LEU A C 1
ATOM 755 O O . LEU A 1 102 ? 9.784 -5.526 -8.547 1.00 93.25 102 LEU A O 1
ATOM 759 N N . HIS A 1 103 ? 8.084 -6.506 -9.633 1.00 95.69 103 HIS A N 1
ATOM 760 C CA . HIS A 1 103 ? 8.809 -6.813 -10.868 1.00 95.69 103 HIS A CA 1
ATOM 761 C C . HIS A 1 103 ? 8.343 -5.866 -11.962 1.00 95.69 103 HIS A C 1
ATOM 763 O O . HIS A 1 103 ? 7.170 -5.904 -12.334 1.00 95.69 103 HIS A O 1
ATOM 769 N N . CYS A 1 104 ? 9.229 -4.996 -12.445 1.00 96.38 104 CYS A N 1
ATOM 770 C CA . CYS A 1 104 ? 8.899 -4.056 -13.513 1.00 96.38 104 CYS A CA 1
ATOM 771 C C . CYS A 1 104 ? 8.548 -4.821 -14.791 1.00 96.38 104 CYS A C 1
ATOM 773 O O . CYS A 1 104 ? 9.368 -5.589 -15.278 1.00 96.38 104 CYS A O 1
ATOM 775 N N . LEU A 1 105 ? 7.375 -4.569 -15.373 1.00 97.12 105 LEU A N 1
ATOM 776 C CA . LEU A 1 105 ? 6.941 -5.235 -16.609 1.00 97.12 105 LEU A CA 1
ATOM 777 C C . LEU A 1 105 ? 7.631 -4.710 -17.880 1.00 97.12 105 LEU A C 1
ATOM 779 O O . LEU A 1 105 ? 7.307 -5.169 -18.971 1.00 97.12 105 LEU A O 1
ATOM 783 N N . TYR A 1 106 ? 8.539 -3.738 -17.752 1.00 96.56 106 TYR A N 1
ATOM 784 C CA . TYR A 1 106 ? 9.234 -3.126 -18.887 1.00 96.56 106 TYR A CA 1
ATOM 785 C C . TYR A 1 106 ? 10.726 -3.461 -18.941 1.00 96.56 106 TYR A C 1
ATOM 787 O O . TYR A 1 106 ? 11.251 -3.713 -20.016 1.00 96.56 106 TYR A O 1
ATOM 795 N N . CYS A 1 107 ? 11.423 -3.433 -17.802 1.00 96.19 107 CYS A N 1
ATOM 796 C CA . CYS A 1 107 ? 12.875 -3.649 -17.739 1.00 96.19 107 CYS A CA 1
ATOM 797 C C . CYS A 1 107 ? 13.283 -4.819 -16.835 1.00 96.19 107 CYS A C 1
ATOM 799 O O . CYS A 1 107 ? 14.461 -4.946 -16.515 1.00 96.19 107 CYS A O 1
ATOM 801 N N . ASP A 1 108 ? 12.310 -5.600 -16.352 1.00 94.81 108 ASP A N 1
ATOM 802 C CA . ASP A 1 108 ? 12.481 -6.756 -15.458 1.00 94.81 108 ASP A CA 1
ATOM 803 C C . ASP A 1 108 ? 13.196 -6.472 -14.127 1.00 94.81 108 ASP A C 1
ATOM 805 O O . ASP A 1 108 ? 13.505 -7.382 -13.356 1.00 94.81 108 ASP A O 1
ATOM 809 N N . ASN A 1 109 ? 13.425 -5.198 -13.794 1.00 95.19 109 ASN A N 1
ATOM 810 C CA . ASN A 1 109 ? 14.052 -4.842 -12.534 1.00 95.19 109 ASN A CA 1
ATOM 811 C C . ASN A 1 109 ? 13.156 -5.219 -11.344 1.00 95.19 109 ASN A C 1
ATOM 813 O O . ASN A 1 109 ? 11.963 -4.894 -11.315 1.00 95.19 109 ASN A O 1
ATOM 817 N N . ILE A 1 110 ? 13.764 -5.830 -10.326 1.00 94.44 110 ILE A N 1
ATOM 818 C CA . ILE A 1 110 ? 13.088 -6.291 -9.112 1.00 94.44 110 ILE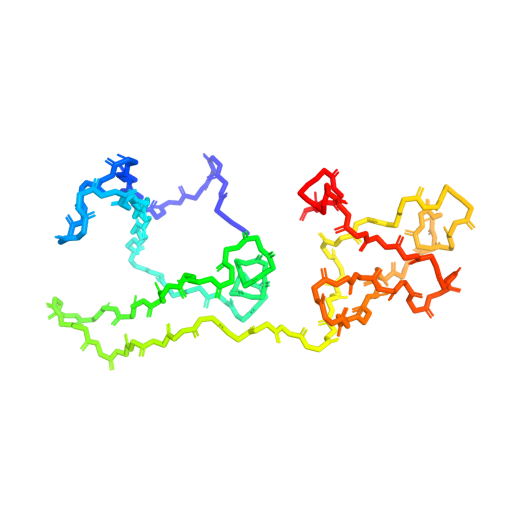 A CA 1
ATOM 819 C C . ILE A 1 110 ? 13.323 -5.295 -7.976 1.00 94.44 110 ILE A C 1
ATOM 821 O O . ILE A 1 110 ? 14.461 -5.018 -7.603 1.00 94.44 110 ILE A O 1
ATOM 825 N N . LEU A 1 111 ? 12.240 -4.806 -7.379 1.00 90.62 111 LEU A N 1
ATOM 826 C CA . LEU A 1 111 ? 12.251 -3.977 -6.180 1.00 90.62 111 LEU A CA 1
ATOM 827 C C . LEU A 1 111 ? 11.746 -4.809 -4.990 1.00 90.62 111 LEU A C 1
ATOM 829 O O . LEU A 1 111 ? 10.611 -5.288 -4.993 1.00 90.62 111 LEU A O 1
ATOM 833 N N . LYS A 1 112 ? 12.617 -5.033 -3.998 1.00 84.31 112 LYS A N 1
ATOM 834 C CA . LYS A 1 112 ? 12.333 -5.887 -2.826 1.00 84.31 112 LYS A CA 1
ATOM 835 C C . LYS A 1 112 ? 12.203 -5.110 -1.517 1.00 84.31 112 LYS A C 1
ATOM 837 O O . LYS A 1 112 ? 11.369 -5.462 -0.693 1.00 84.31 112 LYS A O 1
ATOM 842 N N . SER A 1 113 ? 13.035 -4.092 -1.320 1.00 78.38 113 SER A N 1
ATOM 843 C CA . SER A 1 113 ? 13.044 -3.232 -0.135 1.00 78.38 113 SER A CA 1
ATOM 844 C C . SER A 1 113 ? 12.718 -1.796 -0.526 1.00 78.38 113 SER A C 1
ATOM 846 O O . SER A 1 113 ? 12.728 -1.450 -1.707 1.00 78.38 113 SER A O 1
ATOM 848 N N . ASP A 1 114 ? 12.401 -0.970 0.472 1.00 81.19 114 ASP A N 1
ATOM 849 C CA . ASP A 1 114 ? 12.290 0.484 0.311 1.00 81.19 114 ASP A CA 1
ATOM 850 C C . ASP A 1 114 ? 11.251 0.933 -0.718 1.00 81.19 114 ASP A C 1
ATOM 852 O O . ASP A 1 114 ? 11.351 2.026 -1.268 1.00 81.19 114 ASP A O 1
ATOM 856 N N . ILE A 1 115 ? 10.221 0.109 -0.951 1.00 83.00 115 ILE A N 1
ATOM 857 C CA . ILE A 1 115 ? 9.135 0.395 -1.901 1.00 83.00 115 ILE A CA 1
ATOM 858 C C . ILE A 1 115 ? 8.561 1.793 -1.657 1.00 83.00 115 ILE A C 1
ATOM 860 O O . ILE A 1 115 ? 8.293 2.515 -2.610 1.00 83.00 115 ILE A O 1
ATOM 864 N N . ILE A 1 116 ? 8.455 2.191 -0.386 1.00 84.38 116 ILE A N 1
ATOM 865 C CA . ILE A 1 116 ? 7.971 3.502 0.063 1.00 84.38 116 ILE A CA 1
ATOM 866 C C . ILE A 1 116 ? 8.718 4.657 -0.623 1.00 84.38 116 ILE A C 1
ATOM 868 O O . ILE A 1 116 ? 8.075 5.610 -1.049 1.00 84.38 116 ILE A O 1
ATOM 872 N N . ASN A 1 117 ? 10.038 4.553 -0.802 1.00 87.56 117 ASN A N 1
ATOM 873 C CA . ASN A 1 117 ? 10.855 5.603 -1.425 1.00 87.56 117 ASN A CA 1
ATOM 874 C C . ASN A 1 117 ? 10.591 5.760 -2.928 1.00 87.56 117 ASN A C 1
ATOM 876 O O . ASN A 1 117 ? 10.988 6.756 -3.526 1.00 87.56 117 ASN A O 1
ATOM 880 N N . TYR A 1 118 ? 9.931 4.776 -3.536 1.00 88.50 118 TYR A N 1
ATOM 881 C CA . TYR A 1 118 ? 9.586 4.769 -4.950 1.00 88.50 118 TYR A CA 1
ATOM 882 C C . TYR A 1 118 ? 8.098 5.041 -5.192 1.00 88.50 118 TYR A C 1
ATOM 884 O O . TYR A 1 118 ? 7.677 5.016 -6.344 1.00 88.50 118 TYR A O 1
ATOM 892 N N . ILE A 1 119 ? 7.284 5.295 -4.162 1.00 86.50 119 ILE A N 1
ATOM 893 C CA . ILE A 1 119 ? 5.863 5.622 -4.349 1.00 86.50 119 ILE A CA 1
ATOM 894 C C . ILE A 1 119 ? 5.704 7.074 -4.823 1.00 86.50 119 ILE A C 1
ATOM 896 O O . ILE A 1 119 ? 6.371 7.972 -4.313 1.00 86.50 119 ILE A O 1
ATOM 900 N N . ILE A 1 120 ? 4.805 7.278 -5.793 1.00 80.06 120 ILE A N 1
ATOM 901 C CA . ILE A 1 120 ? 4.412 8.573 -6.377 1.00 80.06 120 ILE A CA 1
ATOM 902 C C . ILE A 1 120 ? 3.016 8.988 -5.880 1.00 80.06 120 ILE A C 1
ATOM 904 O O . ILE A 1 120 ? 2.085 8.130 -5.820 1.00 80.06 120 ILE A O 1
#

pLDDT: mean 89.77, std 5.93, range [65.19, 97.12]

Foldseek 3Di:
DDDPPDPWDKDKDFQPADPPNVDGDIDIDTPPDDDDPLRLQVCCLVPVQDKDFDADPNDGPDIDGRDHDQKRKQFFADPPCPFPCNDPDPGIWMFGQDPSWTATPGPRDIHRPPSVVRTD

Sequence (120 aa):
GITGSCNEELSIATNVSTKNPAVKKDIVKISNRELSKSELNKIALIAPNATINIIRNSKVVDKAGVEIPTVVTGFVRCPNPGCITNSDEPIETKFKVVNGTLHCLYCDNILKSDIINYII

Secondary structure (DSSP, 8-state):
---TT--S-EEEEEEEE-SSTT-EEEEEEESS----HHHHHHHHHH-TT-EEEEEETTEEEEEEEPPPPSEEESSB--S-TT-GGGSSSS---EEEEETTEEEETTT--EE-S-GGGGB-

Nearest PDB structures (foldseek):
  2be9-assembly1_B  TM=8.548E-01  e=1.740E-08  Sulfolobus acidocaldarius
  2yww-assembly1_A  TM=7.513E-01  e=4.615E-09  Methanocaldococcus jannaschii
  1nbe-assembly1_B  TM=7.900E-01  e=7.397E-08  Escherichia coli
  6kj8-assembly1_D-2  TM=7.699E-01  e=8.346E-08  Escherichia coli K-12
  6kja-assembly1_D-2  TM=7.386E-01  e=1.000E-07  Escherichia coli K-12

Solvent-accessible surface area (backbone atoms only — not comparable to full-atom values): 7605 Å² total; per-residue (Å²): 134,95,58,101,80,60,89,60,55,75,48,79,46,72,73,37,83,46,98,51,85,92,43,66,42,70,47,80,48,62,47,99,62,80,83,51,72,69,56,48,42,55,42,11,72,79,40,57,86,41,73,50,73,44,70,55,96,93,35,79,78,45,76,44,71,44,63,68,55,63,62,50,68,64,36,53,59,74,87,54,78,86,32,69,62,71,48,95,54,102,54,72,33,45,24,40,48,53,97,83,24,36,32,31,77,83,70,66,51,74,45,73,68,69,61,75,83,32,54,106

Mean predicted aligned error: 5.28 Å